Protein AF-A0A133PWM9-F1 (afdb_monomer_lite)

Radius of gyration: 32.01 Å; chains: 1; bounding box: 85×49×74 Å

Foldseek 3Di:
DDDDPPDPDDDDPDPPDDPDDDDDDDDDPDVVVVVVLVVVVVQQPDPDSVRVVVCVVVVPDGDRPPDDPVVVVVVVVVVVVVVVVVVVVVVVVVVVVVVVVVVVVD

Sequence (106 aa):
MASDKSRKRVAKKYGDMPDKWDDWHVRLPDPKDQIRVIDLYQKSGAMSKSEFVRARLLGEHFKVITVDKSAVEYHRKLSELTAQVHKIGVNYNQVVRLMRLYTAEK

pLDDT: mean 81.6, std 14.55, range [40.25, 98.0]

Organism: NCBI:txid28128

InterPro domains:
  IPR045788 MobC-like protein [PF19514] (13-105)

Structure (mmCIF, N/CA/C/O backbone):
data_AF-A0A133PWM9-F1
#
_entry.id   AF-A0A133PWM9-F1
#
loop_
_atom_site.group_PDB
_atom_site.id
_atom_site.type_symbol
_atom_site.label_atom_id
_atom_site.label_alt_id
_atom_site.label_comp_id
_atom_site.label_asym_id
_atom_site.label_entity_id
_atom_site.label_seq_id
_atom_site.pdbx_PDB_ins_code
_atom_site.Cartn_x
_atom_site.Cartn_y
_atom_site.Cartn_z
_atom_site.occupancy
_atom_site.B_iso_or_equiv
_atom_site.auth_seq_id
_atom_site.auth_comp_id
_atom_site.auth_asym_id
_atom_site.auth_atom_id
_atom_site.pdbx_PDB_model_num
ATOM 1 N N . MET A 1 1 ? 52.990 -39.680 -4.757 1.00 40.25 1 MET A N 1
ATOM 2 C CA . MET A 1 1 ? 51.561 -40.007 -4.957 1.00 40.25 1 MET A CA 1
ATOM 3 C C . MET A 1 1 ? 50.737 -38.857 -4.393 1.00 40.25 1 MET A C 1
ATOM 5 O O . MET A 1 1 ? 50.644 -38.736 -3.180 1.00 40.25 1 MET A O 1
ATOM 9 N N . ALA A 1 2 ? 50.246 -37.947 -5.238 1.00 44.19 2 ALA A N 1
ATOM 10 C CA . ALA A 1 2 ? 49.408 -36.833 -4.794 1.00 44.19 2 ALA A CA 1
ATOM 11 C C . ALA A 1 2 ? 47.939 -37.283 -4.814 1.00 44.19 2 ALA A C 1
ATOM 13 O O . ALA A 1 2 ? 47.426 -37.689 -5.851 1.00 44.19 2 ALA A O 1
ATOM 14 N N . SER A 1 3 ? 47.309 -37.284 -3.640 1.00 49.81 3 SER A N 1
ATOM 15 C CA . SER A 1 3 ? 45.915 -37.674 -3.421 1.00 49.81 3 SER A CA 1
ATOM 16 C C . SER A 1 3 ? 44.973 -36.657 -4.077 1.00 49.81 3 SER A C 1
ATOM 18 O O . SER A 1 3 ? 44.893 -35.508 -3.639 1.00 49.81 3 SER A O 1
ATOM 20 N N . ASP A 1 4 ? 44.280 -37.085 -5.133 1.00 52.81 4 ASP A N 1
ATOM 21 C CA . ASP A 1 4 ? 43.212 -36.336 -5.795 1.00 52.81 4 ASP A CA 1
ATOM 22 C C . ASP A 1 4 ? 41.976 -36.296 -4.884 1.00 52.81 4 ASP A C 1
ATOM 24 O O . ASP A 1 4 ? 41.239 -37.274 -4.724 1.00 52.81 4 ASP A O 1
ATOM 28 N N . LYS A 1 5 ? 41.770 -35.162 -4.208 1.00 56.31 5 LYS A N 1
ATOM 29 C CA . LYS A 1 5 ? 40.568 -34.924 -3.405 1.00 56.31 5 LYS A CA 1
ATOM 30 C C . LYS A 1 5 ? 39.420 -34.558 -4.344 1.00 56.31 5 LYS A C 1
ATOM 32 O O . LYS A 1 5 ? 39.142 -33.381 -4.564 1.00 56.31 5 LYS A O 1
ATOM 37 N N . SER A 1 6 ? 38.724 -35.579 -4.840 1.00 56.16 6 SER A N 1
ATOM 38 C CA . SER A 1 6 ? 37.439 -35.460 -5.539 1.00 56.16 6 SER A CA 1
ATOM 39 C C . SER A 1 6 ? 36.480 -34.549 -4.751 1.00 56.16 6 SER A C 1
ATOM 41 O O . SER A 1 6 ? 35.910 -34.948 -3.728 1.00 56.16 6 SER A O 1
ATOM 43 N N . ARG A 1 7 ? 36.278 -33.314 -5.227 1.00 61.56 7 ARG A N 1
ATOM 44 C CA . ARG A 1 7 ? 35.233 -32.411 -4.725 1.00 61.56 7 ARG A CA 1
ATOM 45 C C . ARG A 1 7 ? 33.874 -33.060 -4.989 1.00 61.56 7 ARG A C 1
ATOM 47 O O . ARG A 1 7 ? 33.479 -33.224 -6.141 1.00 61.56 7 ARG A O 1
ATOM 54 N N . LYS A 1 8 ? 33.152 -33.428 -3.926 1.00 56.34 8 LYS A N 1
ATOM 55 C CA . LYS A 1 8 ? 31.768 -33.911 -4.034 1.00 56.34 8 LYS A CA 1
ATOM 56 C C . LYS A 1 8 ? 30.920 -32.822 -4.701 1.00 56.34 8 LYS A C 1
ATOM 58 O O . LYS A 1 8 ? 30.765 -31.738 -4.143 1.00 56.34 8 LYS A O 1
ATOM 63 N N . ARG A 1 9 ? 30.405 -33.100 -5.902 1.00 61.81 9 ARG A N 1
ATOM 64 C CA . ARG A 1 9 ? 29.490 -32.204 -6.620 1.00 61.81 9 ARG A CA 1
ATOM 65 C C . ARG A 1 9 ? 28.158 -32.170 -5.872 1.00 61.81 9 ARG A C 1
ATOM 67 O O . ARG A 1 9 ? 27.513 -33.202 -5.713 1.00 61.81 9 ARG A O 1
ATOM 74 N N . VAL A 1 10 ? 27.779 -30.994 -5.378 1.00 64.06 10 VAL A N 1
ATOM 75 C CA . VAL A 1 10 ? 26.455 -30.752 -4.792 1.00 64.06 10 VAL A CA 1
ATOM 76 C C . VAL A 1 10 ? 25.422 -30.859 -5.916 1.00 64.06 10 VAL A C 1
ATOM 78 O O . VAL A 1 10 ? 25.630 -30.302 -6.993 1.00 64.06 10 VAL A O 1
ATOM 81 N N . ALA A 1 11 ? 24.334 -31.597 -5.690 1.00 61.25 11 ALA A N 1
ATOM 82 C CA . ALA A 1 11 ? 23.273 -31.759 -6.679 1.00 61.25 11 ALA A CA 1
ATOM 83 C C . ALA A 1 11 ? 22.647 -30.397 -7.029 1.00 61.25 11 ALA A C 1
ATOM 85 O O . ALA A 1 11 ? 22.255 -29.638 -6.138 1.00 61.25 11 ALA A O 1
ATOM 86 N N . LYS A 1 12 ? 22.550 -30.082 -8.326 1.00 60.09 12 LYS A N 1
ATOM 87 C CA . LYS A 1 12 ? 21.884 -28.864 -8.802 1.00 60.09 12 LYS A CA 1
ATOM 88 C C . LYS A 1 12 ? 20.396 -28.919 -8.475 1.00 60.09 12 LYS A C 1
ATOM 90 O O . LYS A 1 12 ? 19.701 -29.851 -8.862 1.00 60.09 12 LYS A O 1
ATOM 95 N N . LYS A 1 13 ? 19.899 -27.869 -7.814 1.00 62.03 13 LYS A N 1
ATOM 96 C CA . LYS A 1 13 ? 18.477 -27.697 -7.468 1.00 62.03 13 LYS A CA 1
ATOM 97 C C . LYS A 1 13 ? 17.570 -27.548 -8.705 1.00 62.03 13 LYS A C 1
ATOM 99 O O . LYS A 1 13 ? 16.374 -27.786 -8.607 1.00 62.03 13 LYS A O 1
ATOM 104 N N . TYR A 1 14 ? 18.143 -27.183 -9.854 1.00 59.78 14 TYR A N 1
ATOM 105 C CA . TYR A 1 14 ? 17.446 -26.958 -11.121 1.00 59.78 14 TYR A CA 1
ATOM 106 C C . TYR A 1 14 ? 18.152 -27.699 -12.275 1.00 59.78 14 TYR A C 1
ATOM 108 O O . TYR A 1 14 ? 18.709 -27.059 -13.153 1.00 59.78 14 TYR A O 1
ATOM 116 N N . GLY A 1 15 ? 18.189 -29.037 -12.259 1.00 69.31 15 GLY A N 1
ATOM 117 C CA . GLY A 1 15 ? 18.602 -29.871 -13.410 1.00 69.31 15 GLY A CA 1
ATOM 118 C C . GLY A 1 15 ? 19.868 -29.423 -14.172 1.00 69.31 15 GLY A C 1
ATOM 119 O O . GLY A 1 15 ? 20.851 -29.005 -13.561 1.00 69.31 15 GLY A O 1
ATOM 120 N N . ASP A 1 16 ? 19.814 -29.496 -15.510 1.00 69.94 16 ASP A N 1
ATOM 121 C CA . ASP A 1 16 ? 20.869 -29.090 -16.467 1.00 69.94 16 ASP A CA 1
ATOM 122 C C . ASP A 1 16 ? 21.013 -27.566 -16.643 1.00 69.94 16 ASP A C 1
ATOM 124 O O . ASP A 1 16 ? 21.585 -27.078 -17.618 1.00 69.94 16 ASP A O 1
ATOM 128 N N . MET A 1 17 ? 20.503 -26.769 -15.704 1.00 66.94 17 MET A N 1
ATOM 129 C CA . MET A 1 17 ? 20.634 -25.319 -15.787 1.00 66.94 17 MET A CA 1
ATOM 130 C C . MET A 1 17 ? 22.118 -24.924 -15.643 1.00 66.94 17 MET A C 1
ATOM 132 O O . MET A 1 17 ? 22.829 -25.499 -14.804 1.00 66.94 17 MET A O 1
ATOM 136 N N . PRO A 1 18 ? 22.630 -23.988 -16.463 1.00 74.31 18 PRO A N 1
ATOM 137 C CA . PRO A 1 18 ? 24.027 -23.570 -16.399 1.00 74.31 18 PRO A CA 1
ATOM 138 C C . PRO A 1 18 ? 24.399 -23.079 -14.992 1.00 74.31 18 PRO A C 1
ATOM 140 O O . PRO A 1 18 ? 23.562 -22.559 -14.256 1.00 74.31 18 PRO A O 1
ATOM 143 N N . ASP A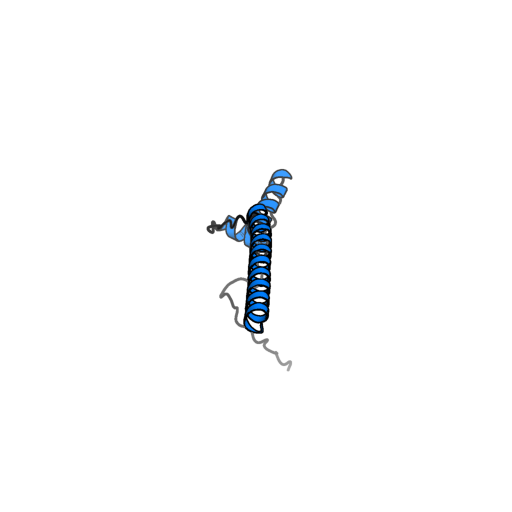 1 19 ? 25.666 -23.266 -14.596 1.00 72.94 19 ASP A N 1
ATOM 144 C CA . ASP A 1 19 ? 26.169 -22.837 -13.273 1.00 72.94 19 ASP A CA 1
ATOM 145 C C . ASP A 1 19 ? 26.036 -21.320 -13.052 1.00 72.94 19 ASP A C 1
ATOM 147 O O . ASP A 1 19 ? 26.043 -20.848 -11.914 1.00 72.94 19 ASP A O 1
ATOM 151 N N . LYS A 1 20 ? 25.904 -20.558 -14.142 1.00 78.50 20 LYS A N 1
ATOM 152 C CA . LYS A 1 20 ? 25.756 -19.109 -14.160 1.00 78.50 20 LYS A CA 1
ATOM 153 C C . LYS A 1 20 ? 24.581 -18.721 -15.059 1.00 78.50 20 LYS A C 1
ATOM 155 O O . LYS A 1 20 ? 24.377 -19.327 -16.106 1.00 78.50 20 LYS A O 1
ATOM 160 N N . TRP A 1 21 ? 23.827 -17.714 -14.631 1.00 79.31 21 TRP A N 1
ATOM 161 C CA . TRP A 1 21 ? 22.743 -17.120 -15.410 1.00 79.31 21 TRP A CA 1
ATOM 162 C C . TRP A 1 21 ? 23.312 -16.115 -16.417 1.00 79.31 21 TRP A C 1
ATOM 164 O O . TRP A 1 21 ? 24.299 -15.439 -16.119 1.00 79.31 21 TRP A O 1
ATOM 174 N N . ASP A 1 22 ? 22.685 -16.009 -17.588 1.00 82.06 22 ASP A N 1
ATOM 175 C CA . ASP A 1 22 ? 23.004 -14.957 -18.553 1.00 82.06 22 ASP A CA 1
ATOM 176 C C . ASP A 1 22 ? 22.350 -13.642 -18.113 1.00 82.06 22 ASP A C 1
ATOM 178 O O . ASP A 1 22 ? 21.125 -13.503 -18.120 1.00 82.06 22 ASP A O 1
ATOM 182 N N . ASP A 1 23 ? 23.174 -12.669 -17.723 1.00 81.69 23 ASP A N 1
ATOM 183 C CA . ASP A 1 23 ? 22.709 -11.359 -17.270 1.00 81.69 23 ASP A CA 1
ATOM 184 C C . ASP A 1 23 ? 22.376 -10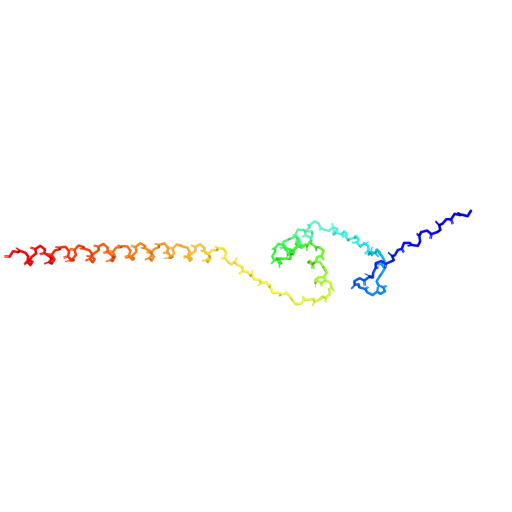.459 -18.468 1.00 81.69 23 ASP A C 1
ATOM 186 O O . ASP A 1 23 ? 23.229 -10.160 -19.307 1.00 81.69 23 ASP A O 1
ATOM 190 N N . TRP A 1 24 ? 21.123 -10.003 -18.555 1.00 82.50 24 TRP A N 1
ATOM 191 C CA . TRP A 1 24 ? 20.662 -9.110 -19.622 1.00 82.50 24 TRP A CA 1
ATOM 192 C C . TRP A 1 24 ? 20.566 -7.670 -19.114 1.00 82.50 24 TRP A C 1
ATOM 194 O O . TRP A 1 24 ? 19.799 -7.363 -18.199 1.00 82.50 24 TRP A O 1
ATOM 204 N N . HIS A 1 25 ? 21.311 -6.759 -19.742 1.00 83.12 25 HIS A N 1
ATOM 205 C CA . HIS A 1 25 ? 21.243 -5.329 -19.445 1.00 83.12 25 HIS A CA 1
ATOM 206 C C . HIS A 1 25 ? 20.349 -4.606 -20.453 1.00 83.12 25 HIS A C 1
ATOM 208 O O . HIS A 1 25 ? 20.693 -4.485 -21.626 1.00 83.12 25 HIS A O 1
ATOM 214 N N . VAL A 1 26 ? 19.223 -4.069 -19.983 1.00 84.12 26 VAL A N 1
ATOM 215 C CA . VAL A 1 26 ? 18.312 -3.254 -20.798 1.00 84.12 26 VAL A CA 1
ATOM 216 C C . VAL A 1 26 ? 18.456 -1.788 -20.404 1.00 84.12 26 VAL A C 1
ATOM 218 O O . VAL A 1 26 ? 18.335 -1.439 -19.229 1.00 84.12 26 VAL A O 1
ATOM 221 N N . ARG A 1 27 ? 18.704 -0.918 -21.389 1.00 84.75 27 ARG A N 1
ATOM 222 C CA . ARG A 1 27 ? 18.655 0.539 -21.214 1.00 84.75 27 ARG A CA 1
ATOM 223 C C . ARG A 1 27 ? 17.317 1.058 -21.725 1.00 84.75 27 ARG A C 1
ATOM 225 O O . ARG A 1 27 ? 16.926 0.737 -22.841 1.00 84.75 27 ARG A O 1
ATOM 232 N N . LEU A 1 28 ? 16.647 1.868 -20.913 1.00 87.44 28 LEU A N 1
ATOM 233 C CA . LEU A 1 28 ? 15.473 2.635 -21.322 1.00 87.44 28 LEU A CA 1
ATOM 234 C C . LEU A 1 28 ? 15.979 3.998 -21.818 1.00 87.44 28 LEU A C 1
ATOM 236 O O . LEU A 1 28 ? 16.508 4.753 -21.002 1.00 87.44 28 LEU A O 1
ATOM 240 N N . PRO A 1 29 ? 15.923 4.287 -23.131 1.00 88.94 29 PRO A N 1
ATOM 241 C CA . PRO A 1 29 ? 16.502 5.510 -23.681 1.00 88.94 29 PRO A CA 1
ATOM 242 C C . PRO A 1 29 ? 15.690 6.762 -23.326 1.00 88.94 29 PRO A C 1
ATOM 244 O O . PRO A 1 29 ? 16.279 7.826 -23.160 1.00 88.94 29 PRO A O 1
ATOM 247 N N . ASP A 1 30 ? 14.366 6.646 -23.183 1.00 94.38 30 ASP A N 1
ATOM 248 C CA . ASP A 1 30 ? 13.506 7.750 -22.752 1.00 94.38 30 ASP A CA 1
ATOM 249 C C . ASP A 1 30 ? 13.398 7.784 -21.211 1.00 94.38 30 ASP A C 1
ATOM 251 O O . ASP A 1 30 ? 12.925 6.815 -20.597 1.00 94.38 30 ASP A O 1
ATOM 255 N N . PRO A 1 31 ? 13.769 8.901 -20.554 1.00 92.44 31 PRO A N 1
ATOM 256 C CA . PRO A 1 31 ? 13.555 9.089 -19.121 1.00 92.44 31 PRO A CA 1
ATOM 257 C C . PRO A 1 31 ? 12.096 8.902 -18.677 1.00 92.44 31 PRO A C 1
ATOM 259 O O . PRO A 1 31 ? 11.846 8.457 -17.554 1.00 92.44 31 PRO A O 1
ATOM 262 N N . LYS A 1 32 ? 11.115 9.211 -19.536 1.00 94.31 32 LYS A N 1
ATOM 263 C CA . LYS A 1 32 ? 9.689 9.028 -19.217 1.00 94.31 32 LYS A CA 1
ATOM 264 C C . LYS A 1 32 ? 9.335 7.556 -19.044 1.00 94.31 32 LYS A C 1
ATOM 266 O O . LYS A 1 32 ? 8.613 7.206 -18.109 1.00 94.31 32 LYS A O 1
ATOM 271 N N . ASP A 1 33 ? 9.887 6.695 -19.891 1.00 91.62 33 ASP A N 1
ATOM 272 C CA . ASP A 1 33 ? 9.688 5.251 -19.793 1.00 91.62 33 ASP A CA 1
ATOM 273 C C . ASP A 1 33 ? 10.367 4.684 -18.549 1.00 91.62 33 ASP A C 1
ATOM 275 O O . ASP A 1 33 ? 9.803 3.822 -17.874 1.00 91.62 33 ASP A O 1
ATOM 279 N N . GLN A 1 34 ? 11.526 5.227 -18.171 1.00 90.06 34 GLN A N 1
ATOM 280 C CA . GLN A 1 34 ? 12.179 4.863 -16.916 1.00 90.06 34 GLN A CA 1
ATOM 281 C C . GLN A 1 34 ? 11.298 5.182 -15.702 1.00 90.06 34 GLN A C 1
ATOM 283 O O . GLN A 1 34 ? 11.109 4.321 -14.838 1.00 90.06 34 GLN A O 1
ATOM 288 N N . ILE A 1 35 ? 10.715 6.382 -15.644 1.00 92.12 35 ILE A N 1
ATOM 289 C CA . ILE A 1 35 ? 9.795 6.768 -14.564 1.00 92.12 35 ILE A CA 1
ATOM 290 C C . ILE A 1 35 ? 8.564 5.855 -14.562 1.00 92.12 35 ILE A C 1
ATOM 292 O O . ILE A 1 35 ? 8.170 5.349 -13.510 1.00 92.12 35 ILE A O 1
ATOM 296 N N . ARG A 1 36 ? 7.989 5.585 -15.738 1.00 90.62 36 ARG A N 1
ATOM 297 C CA . ARG A 1 36 ? 6.811 4.723 -15.885 1.00 90.62 36 ARG A CA 1
ATOM 298 C C . ARG A 1 36 ? 7.066 3.301 -15.387 1.00 90.62 36 ARG A C 1
ATOM 300 O O . ARG A 1 36 ? 6.236 2.750 -14.671 1.00 90.62 36 ARG A O 1
ATOM 307 N N . VAL A 1 37 ? 8.208 2.706 -15.729 1.00 89.62 37 VAL A N 1
ATOM 308 C CA . VAL A 1 37 ? 8.585 1.357 -15.274 1.00 89.62 37 VAL A CA 1
ATOM 309 C C . VAL A 1 37 ? 8.781 1.319 -13.755 1.00 89.62 37 VAL A C 1
ATOM 311 O O . VAL A 1 37 ? 8.374 0.351 -13.113 1.00 89.62 37 VAL A O 1
ATOM 314 N N . ILE A 1 38 ? 9.346 2.376 -13.162 1.00 89.31 38 ILE A N 1
ATOM 315 C CA . ILE A 1 38 ? 9.518 2.481 -11.705 1.00 89.31 38 ILE A CA 1
ATOM 316 C C . ILE A 1 38 ? 8.165 2.587 -10.990 1.00 89.31 38 ILE A C 1
ATOM 318 O O . ILE A 1 38 ? 7.952 1.889 -10.000 1.00 89.31 38 ILE A O 1
ATOM 322 N N . ASP A 1 39 ? 7.242 3.407 -11.494 1.00 90.06 39 ASP A N 1
ATOM 323 C CA . ASP A 1 39 ? 5.891 3.537 -10.931 1.00 90.06 39 ASP A CA 1
ATOM 324 C C . ASP A 1 39 ? 5.110 2.216 -11.030 1.00 90.06 39 ASP A C 1
ATOM 326 O O . ASP A 1 39 ? 4.496 1.763 -10.061 1.00 90.06 39 ASP A O 1
ATOM 330 N N . LEU A 1 40 ? 5.206 1.524 -12.171 1.00 87.75 40 LEU A N 1
ATOM 331 C CA . LEU A 1 40 ? 4.609 0.199 -12.338 1.00 87.75 40 LEU A CA 1
ATOM 332 C C . LEU A 1 40 ? 5.205 -0.831 -11.372 1.00 87.75 40 LEU A C 1
ATOM 334 O O . LEU A 1 40 ? 4.459 -1.643 -10.828 1.00 87.75 40 LEU A O 1
ATOM 338 N N . TYR A 1 41 ? 6.517 -0.790 -11.125 1.00 88.44 41 TYR A N 1
ATOM 339 C CA . TYR A 1 41 ? 7.164 -1.642 -10.128 1.00 88.44 41 TYR A CA 1
ATOM 340 C C . TYR A 1 41 ? 6.637 -1.357 -8.715 1.00 88.44 41 TYR A C 1
ATOM 342 O O . TYR A 1 41 ? 6.254 -2.291 -8.012 1.00 88.44 41 TYR A O 1
ATOM 350 N N . GLN A 1 42 ? 6.532 -0.089 -8.312 1.00 87.50 42 GLN A N 1
ATOM 351 C CA . GLN A 1 42 ? 5.998 0.285 -6.996 1.00 87.50 42 GLN A CA 1
ATOM 352 C C . GLN A 1 42 ? 4.546 -0.165 -6.812 1.00 87.50 42 GLN A C 1
ATOM 354 O O . GLN A 1 42 ? 4.186 -0.692 -5.762 1.00 87.50 42 GLN A O 1
ATOM 359 N N . LYS A 1 43 ? 3.723 -0.024 -7.857 1.00 84.44 43 LYS A N 1
ATOM 360 C CA . LYS A 1 43 ? 2.343 -0.529 -7.881 1.00 84.44 43 LYS A CA 1
ATOM 361 C C . LYS A 1 43 ? 2.267 -2.052 -7.914 1.00 84.44 43 LYS A C 1
ATOM 363 O O . LYS A 1 43 ? 1.224 -2.610 -7.582 1.00 84.44 43 LYS A O 1
ATOM 368 N N . SER A 1 44 ? 3.340 -2.721 -8.341 1.00 82.69 44 SER A N 1
ATOM 369 C CA . SER A 1 44 ? 3.328 -4.167 -8.522 1.00 82.69 44 SER A CA 1
ATOM 370 C C . SER A 1 44 ? 3.384 -4.961 -7.220 1.00 82.69 44 SER A C 1
ATOM 372 O O . SER A 1 44 ? 2.896 -6.085 -7.173 1.00 82.69 44 SER A O 1
ATOM 374 N N . GLY A 1 45 ? 4.002 -4.395 -6.179 1.00 82.94 45 GLY A N 1
ATOM 375 C CA . GLY A 1 45 ? 4.285 -5.117 -4.938 1.00 82.94 45 GLY A CA 1
ATOM 376 C C . GLY A 1 45 ? 5.287 -6.272 -5.085 1.00 82.94 45 GLY A C 1
ATOM 377 O O . GLY A 1 45 ? 5.413 -7.065 -4.158 1.00 82.94 45 GLY A O 1
ATOM 378 N N . ALA A 1 46 ? 5.983 -6.392 -6.224 1.00 87.00 46 ALA A N 1
ATOM 379 C CA . ALA A 1 46 ? 7.003 -7.418 -6.438 1.00 87.00 46 ALA A CA 1
ATOM 380 C C . ALA A 1 46 ? 8.192 -7.241 -5.477 1.00 87.00 46 ALA A C 1
ATOM 382 O O . ALA A 1 46 ? 8.551 -6.114 -5.128 1.00 87.00 46 ALA A O 1
ATOM 383 N N . MET A 1 47 ? 8.849 -8.343 -5.098 1.00 87.00 47 MET A N 1
ATOM 384 C CA . MET A 1 47 ? 9.957 -8.307 -4.135 1.00 87.00 47 MET A CA 1
ATOM 385 C C . MET A 1 47 ? 11.220 -7.685 -4.732 1.00 87.00 47 MET A C 1
ATOM 387 O O . MET A 1 47 ? 12.055 -7.139 -4.011 1.00 87.00 47 MET A O 1
ATOM 391 N N . SER A 1 48 ? 11.384 -7.774 -6.053 1.00 89.44 48 SER A N 1
ATOM 392 C CA . SER A 1 48 ? 12.524 -7.190 -6.756 1.00 89.44 48 SER A CA 1
ATOM 393 C C . SER A 1 48 ? 12.156 -6.664 -8.141 1.00 89.44 48 SER A C 1
ATOM 395 O O . SER A 1 48 ? 11.194 -7.105 -8.773 1.00 89.44 48 SER A O 1
ATOM 397 N N . LYS A 1 49 ? 12.976 -5.742 -8.659 1.00 89.00 49 LYS A N 1
ATOM 398 C CA . LYS A 1 49 ? 12.847 -5.234 -10.035 1.00 89.00 49 LYS A CA 1
ATOM 399 C C . LYS A 1 49 ? 12.965 -6.358 -11.067 1.00 89.00 49 LYS A C 1
ATOM 401 O O . LYS A 1 49 ? 12.229 -6.354 -12.047 1.00 89.00 49 LYS A O 1
ATOM 406 N N . SER A 1 50 ? 13.863 -7.316 -10.841 1.00 87.88 50 SER A N 1
ATOM 407 C CA . SER A 1 50 ? 14.075 -8.449 -11.749 1.00 87.88 50 SER A CA 1
ATOM 408 C C . SER A 1 50 ? 12.858 -9.366 -11.807 1.00 87.88 50 SER A C 1
ATOM 410 O O . SER A 1 50 ? 12.461 -9.780 -12.889 1.00 87.88 50 SER A O 1
ATOM 412 N N . GLU A 1 51 ? 12.230 -9.640 -10.662 1.00 87.75 51 GLU A N 1
ATOM 413 C CA . GLU A 1 51 ? 10.979 -10.402 -10.595 1.00 87.75 51 GLU A CA 1
ATOM 414 C C . GLU A 1 51 ? 9.845 -9.675 -11.321 1.00 87.75 51 GLU A C 1
ATOM 416 O O . GLU A 1 51 ? 9.163 -10.273 -12.149 1.00 87.75 51 GLU A O 1
ATOM 421 N N . PHE A 1 52 ? 9.707 -8.365 -11.096 1.00 88.62 52 PHE A N 1
ATOM 422 C CA . PHE A 1 52 ? 8.734 -7.546 -11.813 1.00 88.62 52 PHE A CA 1
ATOM 423 C C . PHE A 1 52 ? 8.937 -7.601 -13.331 1.00 88.62 52 PHE A C 1
ATOM 425 O O . PHE A 1 52 ? 7.985 -7.842 -14.068 1.00 88.62 52 PHE A O 1
ATOM 432 N N . VAL A 1 53 ? 10.169 -7.411 -13.813 1.00 89.12 53 VAL A N 1
ATOM 433 C CA . VAL A 1 53 ? 10.474 -7.448 -15.251 1.00 89.12 53 VAL A CA 1
ATOM 434 C C . VAL A 1 53 ? 10.247 -8.848 -15.824 1.00 89.12 53 VAL A C 1
ATOM 436 O O . VAL A 1 53 ? 9.635 -8.969 -16.883 1.00 89.12 53 VAL A O 1
ATOM 439 N N . ARG A 1 54 ? 10.664 -9.906 -15.115 1.00 87.88 54 ARG A N 1
ATOM 440 C CA . ARG A 1 54 ? 10.438 -11.300 -15.521 1.00 87.88 54 ARG A CA 1
ATOM 441 C C . ARG A 1 54 ? 8.950 -11.600 -15.691 1.00 87.88 54 ARG A C 1
ATOM 443 O O . ARG A 1 54 ? 8.569 -12.115 -16.736 1.00 87.88 54 ARG A O 1
ATOM 450 N N . ALA A 1 55 ? 8.122 -11.225 -14.718 1.00 87.31 55 ALA A N 1
ATOM 451 C CA . ALA A 1 55 ? 6.677 -11.430 -14.780 1.00 87.31 55 ALA A CA 1
ATOM 452 C C . ALA A 1 55 ? 6.047 -10.720 -15.992 1.00 87.31 55 ALA A C 1
ATOM 454 O O . ALA A 1 55 ? 5.176 -11.273 -16.661 1.00 87.31 55 ALA A O 1
ATOM 455 N N . ARG A 1 56 ? 6.524 -9.511 -16.335 1.00 85.56 56 ARG A N 1
ATOM 456 C CA . ARG A 1 56 ? 6.050 -8.776 -17.523 1.00 85.56 56 ARG A CA 1
ATOM 457 C C . ARG A 1 56 ? 6.495 -9.408 -18.835 1.00 85.56 56 ARG A C 1
ATOM 459 O O . ARG A 1 56 ? 5.685 -9.488 -19.751 1.00 85.56 56 ARG A O 1
ATOM 466 N N . LEU A 1 57 ? 7.747 -9.854 -18.924 1.00 87.75 57 LEU A N 1
ATOM 467 C CA . LEU A 1 57 ? 8.282 -10.495 -20.129 1.00 87.75 57 LEU A CA 1
ATOM 468 C C . LEU A 1 57 ? 7.650 -11.867 -20.388 1.00 87.75 57 LEU A C 1
ATOM 470 O O . LEU A 1 57 ? 7.430 -12.223 -21.540 1.00 87.75 57 LEU A O 1
ATOM 474 N N . LEU A 1 58 ? 7.333 -12.618 -19.330 1.00 88.12 58 LEU A N 1
ATOM 475 C CA . LEU A 1 58 ? 6.698 -13.936 -19.418 1.00 88.12 58 LEU A CA 1
ATOM 476 C C . LEU A 1 58 ? 5.164 -13.873 -19.511 1.00 88.12 58 LEU A C 1
ATOM 478 O O . LEU A 1 58 ? 4.517 -14.915 -19.562 1.00 88.12 58 LEU A O 1
ATOM 482 N N . GLY A 1 59 ? 4.580 -12.670 -19.547 1.00 80.69 59 GLY A N 1
ATOM 483 C CA . GLY A 1 59 ? 3.136 -12.485 -19.696 1.00 80.69 59 GLY A CA 1
ATOM 484 C C . GLY A 1 59 ? 2.314 -12.965 -18.496 1.00 80.69 59 GLY A C 1
ATOM 485 O O . GLY A 1 59 ? 1.143 -13.299 -18.658 1.00 80.69 59 GLY A O 1
ATOM 486 N N . GLU A 1 60 ? 2.901 -13.012 -17.298 1.00 82.88 60 GLU A N 1
ATOM 487 C CA . GLU A 1 60 ? 2.197 -13.441 -16.091 1.00 82.88 60 GLU A CA 1
ATOM 488 C C . GLU A 1 60 ? 1.042 -12.479 -15.751 1.00 82.88 60 GLU A C 1
ATOM 490 O O . GLU A 1 60 ? 1.159 -11.250 -15.843 1.00 82.88 60 GLU A O 1
ATOM 495 N N . HIS A 1 61 ? -0.100 -13.039 -15.341 1.00 66.50 61 HIS A N 1
ATOM 496 C CA . HIS A 1 61 ? -1.281 -12.255 -14.988 1.00 66.50 61 HIS A CA 1
ATOM 497 C C . HIS A 1 61 ? -1.037 -11.440 -13.714 1.00 66.50 61 HIS A C 1
ATOM 499 O O . HIS A 1 61 ? -0.753 -11.981 -12.647 1.00 66.50 61 HIS A O 1
ATOM 505 N N . PHE A 1 62 ? -1.194 -10.119 -13.813 1.00 64.38 62 PHE A N 1
AT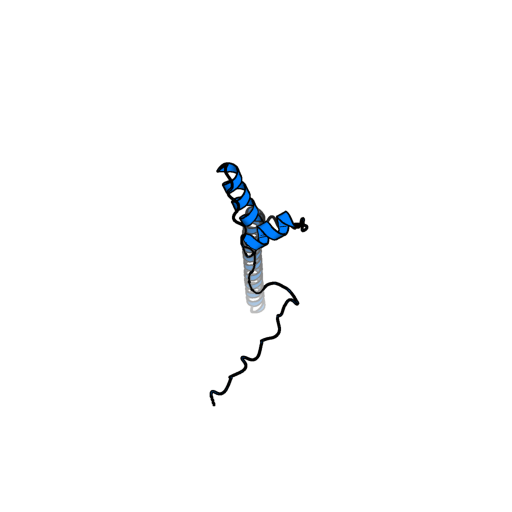OM 506 C CA . PHE A 1 62 ? -0.960 -9.214 -12.695 1.00 64.38 62 PHE A CA 1
ATOM 507 C C . PHE A 1 62 ? -2.253 -8.874 -11.942 1.00 64.38 62 PHE A C 1
ATOM 509 O O . PHE A 1 62 ? -3.205 -8.370 -12.539 1.00 64.38 62 PHE A O 1
ATOM 516 N N . LYS A 1 63 ? -2.265 -9.057 -10.615 1.00 62.06 63 LYS A N 1
ATOM 517 C CA . LYS A 1 63 ? -3.322 -8.544 -9.731 1.00 62.06 63 LYS A CA 1
ATOM 518 C C . LYS A 1 63 ? -2.863 -7.222 -9.111 1.00 62.06 6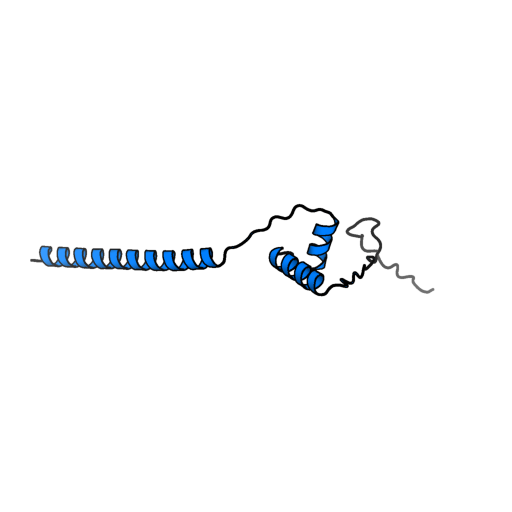3 LYS A C 1
ATOM 520 O O . LYS A 1 63 ? -2.138 -7.221 -8.122 1.00 62.06 63 LYS A O 1
ATOM 525 N N . VAL A 1 64 ? -3.292 -6.091 -9.679 1.00 60.28 64 VAL A N 1
ATOM 526 C CA . VAL A 1 64 ? -3.108 -4.777 -9.037 1.00 60.28 64 VAL A CA 1
ATOM 527 C C . VAL A 1 64 ? -4.031 -4.730 -7.820 1.00 60.28 64 VAL A C 1
ATOM 529 O O . VAL A 1 64 ? -5.246 -4.647 -7.977 1.00 60.28 64 VAL A O 1
ATOM 532 N N . ILE A 1 65 ? -3.488 -4.789 -6.606 1.00 60.69 65 ILE A N 1
ATOM 533 C CA . ILE A 1 65 ? -4.259 -4.461 -5.402 1.00 60.69 65 ILE A CA 1
ATOM 534 C C . ILE A 1 65 ? -4.052 -2.968 -5.160 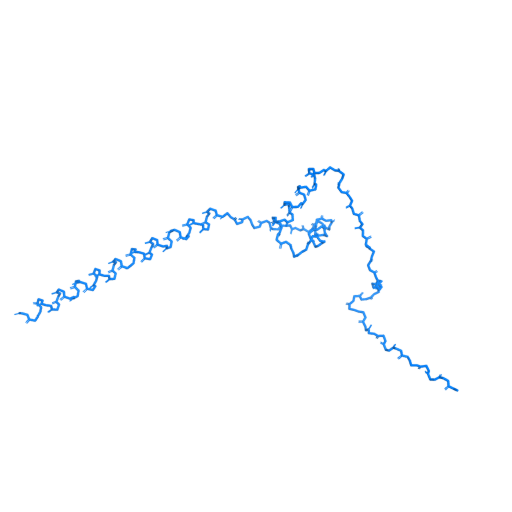1.00 60.69 65 ILE A C 1
ATOM 536 O O . ILE A 1 65 ? -3.118 -2.551 -4.479 1.00 60.69 65 ILE A O 1
ATOM 540 N N . THR A 1 66 ? -4.887 -2.139 -5.784 1.00 58.66 66 THR A N 1
ATOM 541 C CA . THR A 1 66 ? -4.922 -0.705 -5.488 1.00 58.66 66 THR A CA 1
ATOM 542 C C . THR A 1 66 ? -5.471 -0.519 -4.078 1.00 58.66 66 THR A C 1
ATOM 544 O O . THR A 1 66 ? -6.678 -0.606 -3.863 1.00 58.66 66 THR A O 1
ATOM 547 N N . VAL A 1 67 ? -4.592 -0.292 -3.104 1.00 59.25 67 VAL A N 1
ATOM 548 C CA . VAL A 1 67 ? -5.014 0.127 -1.766 1.00 59.25 67 VAL A CA 1
ATOM 549 C C . VAL A 1 67 ? -5.267 1.627 -1.820 1.00 59.25 67 VAL A C 1
ATOM 551 O O . VAL A 1 67 ? -4.330 2.424 -1.901 1.00 59.25 67 VAL A O 1
ATOM 554 N N . ASP A 1 68 ? -6.540 2.012 -1.813 1.00 69.88 68 ASP A N 1
ATOM 555 C CA . ASP A 1 68 ? -6.927 3.409 -1.680 1.00 69.88 68 ASP A CA 1
ATOM 556 C C . ASP A 1 68 ? -6.560 3.901 -0.273 1.00 69.88 68 ASP A C 1
ATOM 558 O O . ASP A 1 68 ? -7.162 3.521 0.734 1.00 69.88 68 ASP A O 1
ATOM 562 N N . LYS A 1 69 ? -5.529 4.747 -0.201 1.00 70.00 69 LYS A N 1
ATOM 563 C CA . LYS A 1 69 ? -5.038 5.322 1.057 1.00 70.00 69 LYS A CA 1
ATOM 564 C C . LYS A 1 69 ? -6.114 6.156 1.761 1.00 70.00 69 LYS A C 1
ATOM 566 O O . LYS A 1 69 ? -6.121 6.202 2.989 1.00 70.00 69 LYS A O 1
ATOM 571 N N . SER A 1 70 ? -7.030 6.772 1.008 1.00 74.25 70 SER A N 1
ATOM 572 C CA . SER A 1 70 ? -8.121 7.570 1.572 1.00 74.25 70 SER A CA 1
ATOM 573 C C . SER A 1 70 ? -9.166 6.694 2.269 1.00 74.25 70 SER A C 1
ATOM 575 O O . SER A 1 70 ? -9.627 7.034 3.359 1.00 74.25 70 SER A O 1
ATOM 577 N N . ALA A 1 71 ? -9.452 5.510 1.717 1.00 74.75 71 ALA A N 1
ATOM 578 C CA . ALA A 1 71 ? -10.343 4.531 2.330 1.00 74.75 71 ALA A CA 1
ATOM 579 C C . ALA A 1 71 ? -9.793 4.023 3.674 1.00 74.75 71 ALA A C 1
ATOM 581 O O . ALA A 1 71 ? -10.536 3.923 4.650 1.00 74.75 71 ALA A O 1
ATOM 582 N N . VAL A 1 72 ? -8.481 3.775 3.770 1.00 82.62 72 VAL A N 1
ATOM 583 C CA . VAL A 1 72 ? -7.832 3.372 5.034 1.00 82.62 72 VAL A CA 1
ATOM 584 C C . VAL A 1 72 ? -7.983 4.457 6.104 1.00 82.62 72 VAL A C 1
ATOM 586 O O . VAL A 1 72 ? -8.334 4.163 7.249 1.00 82.62 72 VAL A O 1
ATOM 589 N N . GLU A 1 73 ? -7.762 5.721 5.742 1.00 85.88 73 GLU A N 1
ATOM 590 C CA . GLU A 1 73 ? -7.924 6.839 6.673 1.00 85.88 73 GLU A CA 1
ATOM 591 C C . GLU A 1 73 ? -9.386 7.027 7.104 1.00 85.88 73 GLU A C 1
ATOM 593 O O . GLU A 1 73 ? -9.660 7.285 8.279 1.00 85.88 73 GLU A O 1
ATOM 598 N N . TYR A 1 74 ? -10.329 6.849 6.179 1.00 87.88 74 TYR A N 1
ATOM 599 C CA . TYR A 1 74 ? -11.759 6.898 6.466 1.00 87.88 74 TYR A CA 1
ATOM 600 C C . TYR A 1 74 ? -12.178 5.806 7.461 1.00 87.88 74 TYR A C 1
ATOM 602 O O . TYR A 1 74 ? -12.819 6.104 8.471 1.00 87.88 74 TYR A O 1
ATOM 610 N N . HIS A 1 75 ? -11.739 4.561 7.246 1.00 88.69 75 HIS A N 1
ATOM 611 C CA . HIS A 1 75 ? -11.995 3.454 8.170 1.00 88.69 75 HIS A CA 1
ATOM 612 C C . HIS A 1 75 ? -11.410 3.701 9.564 1.00 88.69 75 HIS A C 1
ATOM 614 O O . HIS A 1 75 ? -12.065 3.390 10.562 1.00 88.69 75 HIS A O 1
ATOM 620 N N . ARG A 1 76 ? -10.219 4.310 9.655 1.00 92.81 76 ARG A N 1
ATOM 621 C CA . ARG A 1 76 ? -9.631 4.710 10.941 1.00 92.81 76 ARG A CA 1
ATOM 622 C C . ARG A 1 76 ? -10.520 5.721 11.667 1.00 92.81 76 ARG A C 1
ATOM 624 O O . ARG A 1 76 ? -10.875 5.492 12.820 1.00 92.81 76 ARG A O 1
ATOM 631 N N . LYS A 1 77 ? -10.921 6.802 10.986 1.00 95.12 77 LYS A N 1
ATOM 632 C CA . LYS A 1 77 ? -11.763 7.864 11.573 1.00 95.12 77 LYS A CA 1
ATOM 633 C C . LYS A 1 77 ? -13.122 7.333 12.034 1.00 95.12 77 LYS A C 1
ATOM 635 O O . LYS A 1 77 ? -13.571 7.670 13.125 1.00 95.12 77 LYS A O 1
ATOM 640 N N . LEU A 1 78 ? -13.757 6.473 11.237 1.00 96.31 78 LEU A N 1
ATOM 641 C CA . LEU A 1 78 ? -15.003 5.806 11.625 1.00 96.31 78 LEU A CA 1
ATOM 642 C C . LEU A 1 78 ? -14.822 4.921 12.858 1.00 96.31 78 LEU A C 1
ATOM 644 O O . LEU A 1 78 ? -15.629 4.995 13.778 1.00 96.31 78 LEU A O 1
ATOM 648 N N . SER A 1 79 ? -13.755 4.120 12.900 1.00 96.75 79 SER A N 1
ATOM 649 C CA . SER A 1 79 ? -13.482 3.237 14.041 1.00 96.75 79 SER A CA 1
ATOM 650 C C . SER A 1 79 ? -13.276 4.034 15.333 1.00 96.75 79 SER A C 1
ATOM 652 O O . SER A 1 79 ? -13.802 3.664 16.382 1.00 96.75 79 SER A O 1
ATOM 654 N N . GLU A 1 80 ? -12.568 5.165 15.253 1.00 97.00 80 GLU A N 1
ATOM 655 C CA . GLU A 1 80 ? -12.389 6.093 16.376 1.00 97.00 80 GLU A CA 1
ATOM 656 C C . GLU A 1 80 ? -13.722 6.680 16.852 1.00 97.00 80 GLU A C 1
ATOM 658 O O . GLU A 1 80 ? -14.001 6.677 18.053 1.00 97.00 80 GLU A O 1
ATOM 663 N N . LEU A 1 81 ? -14.576 7.124 15.925 1.00 97.69 81 LEU A N 1
ATOM 664 C CA . LEU A 1 81 ? -15.909 7.632 16.249 1.00 97.69 81 LEU A CA 1
ATOM 665 C C . LEU A 1 81 ? -16.769 6.560 16.935 1.00 97.69 81 LEU A C 1
ATOM 667 O O . LEU A 1 81 ? -17.382 6.825 17.969 1.00 97.69 81 LEU A O 1
ATOM 671 N N . THR A 1 82 ? -16.791 5.335 16.406 1.00 97.25 82 THR A N 1
ATOM 672 C CA . THR A 1 82 ? -17.545 4.224 17.000 1.00 97.25 82 THR A CA 1
ATOM 673 C C . THR A 1 82 ? -17.057 3.904 18.414 1.00 97.25 82 THR A C 1
ATOM 675 O O . THR A 1 82 ? -17.876 3.692 19.309 1.00 97.25 82 THR A O 1
ATOM 678 N N . ALA A 1 83 ? -15.742 3.934 18.655 1.00 97.81 83 ALA A N 1
ATOM 679 C CA . ALA A 1 83 ? -15.180 3.741 19.990 1.00 97.81 83 ALA A CA 1
ATOM 680 C C . ALA A 1 83 ? -15.617 4.845 20.972 1.00 97.81 83 ALA A C 1
ATOM 682 O O . ALA A 1 83 ? -15.957 4.554 22.123 1.00 97.81 83 ALA A O 1
ATOM 683 N N . GLN A 1 84 ? -15.664 6.104 20.523 1.00 97.75 84 GLN A N 1
ATOM 684 C CA . GLN A 1 84 ? -16.156 7.218 21.339 1.00 97.75 84 GLN A CA 1
ATOM 685 C C . GLN A 1 84 ? -17.642 7.064 21.685 1.00 97.75 84 GLN A C 1
ATOM 687 O O . GLN A 1 84 ? -18.011 7.197 22.852 1.00 97.75 84 GLN A O 1
ATOM 692 N N . VAL A 1 85 ? -18.485 6.718 20.706 1.00 97.62 85 VAL A N 1
ATOM 693 C CA . VAL A 1 85 ? -19.921 6.472 20.926 1.00 97.62 85 VAL A CA 1
ATOM 694 C C . VAL A 1 85 ? -20.132 5.327 21.919 1.00 97.62 85 VAL A C 1
ATOM 696 O O . VAL A 1 85 ? -20.940 5.446 22.842 1.00 97.62 85 VAL A O 1
ATOM 699 N N . HIS A 1 86 ? -19.361 4.245 21.795 1.00 97.69 86 HIS A N 1
ATOM 700 C CA . HIS A 1 86 ? -19.422 3.132 22.739 1.00 97.69 86 HIS A CA 1
ATOM 701 C C . HIS A 1 86 ? -19.064 3.569 24.168 1.00 97.69 86 HIS A C 1
ATOM 703 O O . HIS A 1 86 ? -19.782 3.241 25.113 1.00 97.69 86 HIS A O 1
ATOM 709 N N . LYS A 1 87 ? -18.005 4.373 24.332 1.00 98.00 87 LYS A N 1
ATOM 710 C CA . LYS A 1 87 ? -17.590 4.910 25.638 1.00 98.00 87 LYS A CA 1
ATOM 711 C C . LYS A 1 87 ? -18.683 5.766 26.285 1.00 98.00 87 LYS A C 1
ATOM 713 O O . LYS A 1 87 ? -18.922 5.642 27.484 1.00 98.00 87 LYS A O 1
ATOM 718 N N . ILE A 1 88 ? -19.375 6.592 25.498 1.00 97.56 88 ILE A N 1
ATOM 719 C CA . ILE A 1 88 ? -20.524 7.378 25.976 1.00 97.56 88 ILE A CA 1
ATOM 720 C C . ILE A 1 88 ? -21.629 6.446 26.488 1.00 97.56 88 ILE A C 1
ATOM 722 O O . ILE A 1 88 ? -22.141 6.657 27.586 1.00 97.56 88 ILE A O 1
ATOM 726 N N . GLY A 1 89 ? -21.954 5.388 25.740 1.00 97.81 89 GLY A N 1
ATOM 727 C CA . GLY A 1 89 ? -22.955 4.400 26.149 1.00 97.81 89 GLY A CA 1
ATOM 728 C C . GLY A 1 89 ? -22.604 3.685 27.459 1.00 97.81 89 GLY A C 1
ATOM 729 O O . GLY A 1 89 ? -23.462 3.525 28.329 1.00 97.81 89 GLY A O 1
ATOM 730 N N . VAL A 1 90 ? -21.334 3.3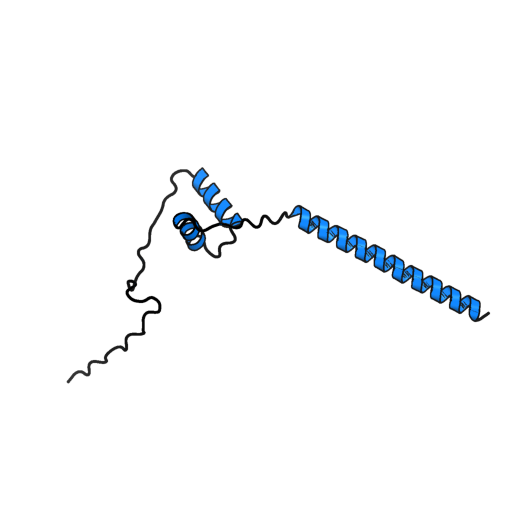09 27.641 1.00 98.00 90 VAL A N 1
ATOM 731 C CA . VAL A 1 90 ? -20.845 2.699 28.890 1.00 98.00 90 VAL A CA 1
ATOM 732 C C . VAL A 1 90 ? -20.989 3.667 30.064 1.00 98.00 90 VAL A C 1
ATOM 734 O O . VAL A 1 90 ? -21.561 3.291 31.088 1.00 98.00 90 VAL A O 1
ATOM 737 N N . ASN A 1 91 ? -20.543 4.916 29.904 1.00 97.62 91 ASN A N 1
ATOM 738 C CA . ASN A 1 91 ? -20.640 5.935 30.951 1.00 97.62 91 ASN A CA 1
ATOM 739 C C . ASN A 1 91 ? -22.100 6.230 31.325 1.00 97.62 91 ASN A C 1
ATOM 741 O O . ASN A 1 91 ? -22.437 6.310 32.505 1.00 97.62 91 ASN A O 1
ATOM 745 N N . TYR A 1 92 ? -22.987 6.340 30.333 1.00 97.75 92 TYR A N 1
ATOM 746 C CA . TYR A 1 92 ? -24.419 6.518 30.567 1.00 97.75 92 TYR A CA 1
ATOM 747 C C . TYR A 1 92 ? -24.997 5.373 31.410 1.00 97.75 92 TYR A C 1
ATOM 749 O O . TYR A 1 92 ? -25.654 5.607 32.425 1.00 97.75 92 TYR A O 1
ATOM 757 N N . ASN A 1 93 ? -24.703 4.125 31.035 1.00 96.88 93 ASN A N 1
ATOM 758 C CA . ASN A 1 93 ? -25.183 2.951 31.759 1.00 96.88 93 ASN A CA 1
ATOM 759 C C . ASN A 1 93 ? -24.651 2.906 33.204 1.00 96.88 93 ASN A C 1
ATOM 761 O O . ASN A 1 93 ? -25.389 2.550 34.122 1.00 96.88 93 ASN A O 1
ATOM 765 N N . GLN A 1 94 ? -23.395 3.306 33.427 1.00 96.38 94 GLN A N 1
ATOM 766 C CA . GLN A 1 94 ? -22.825 3.428 34.772 1.00 96.38 94 GLN A CA 1
ATOM 767 C C . GLN A 1 94 ? -23.603 4.435 35.627 1.00 96.38 94 GLN A C 1
ATOM 769 O O . GLN A 1 94 ? -24.008 4.101 36.739 1.00 96.38 94 GLN A O 1
ATOM 774 N N . VAL A 1 95 ? -23.875 5.632 35.098 1.00 97.06 95 VAL A N 1
ATOM 775 C CA . VAL A 1 95 ? -24.613 6.683 35.818 1.00 97.06 95 VAL A CA 1
ATOM 776 C C . VAL A 1 95 ? -26.043 6.244 36.142 1.00 97.06 95 VAL A C 1
ATOM 778 O O . VAL A 1 95 ? -26.495 6.418 37.271 1.00 97.06 95 VAL A O 1
ATOM 781 N N . VAL A 1 96 ? -26.747 5.608 35.201 1.00 96.56 96 VAL A N 1
ATOM 782 C CA . VAL A 1 96 ? -28.105 5.088 35.444 1.00 96.56 96 VAL A CA 1
ATOM 783 C C . VAL A 1 96 ? -28.112 4.018 36.535 1.00 96.56 96 VAL A C 1
ATOM 785 O O . VAL A 1 96 ? -28.995 4.027 37.392 1.00 96.56 96 VAL A O 1
ATOM 788 N N . ARG A 1 97 ? -27.130 3.108 36.539 1.00 95.56 97 ARG A N 1
ATOM 789 C CA . ARG A 1 97 ? -26.998 2.098 37.600 1.00 95.56 97 ARG A CA 1
ATOM 790 C C . ARG A 1 97 ? -26.741 2.740 38.961 1.00 95.56 97 ARG A C 1
ATOM 792 O O . ARG A 1 97 ? -27.410 2.365 39.917 1.00 95.56 97 ARG A O 1
ATOM 799 N N . LEU A 1 98 ? -25.838 3.719 39.036 1.00 95.56 98 LEU A N 1
ATOM 800 C CA . LEU A 1 98 ? -25.555 4.454 40.273 1.00 95.56 98 LEU A CA 1
ATOM 801 C C . LEU A 1 98 ? -26.796 5.181 40.804 1.00 95.56 98 LEU A C 1
ATOM 803 O O . LEU A 1 98 ? -27.103 5.072 41.987 1.00 95.56 98 LEU A O 1
ATOM 807 N N . MET A 1 99 ? -27.547 5.862 39.932 1.00 92.75 99 MET A N 1
ATOM 808 C CA . MET A 1 99 ? -28.797 6.519 40.325 1.00 92.75 99 MET A CA 1
ATOM 809 C C . MET A 1 99 ? -29.820 5.518 40.858 1.00 92.75 99 MET A C 1
ATOM 811 O O . MET A 1 99 ? -30.407 5.771 41.904 1.00 92.75 99 MET A O 1
ATOM 815 N N . ARG A 1 100 ? -30.000 4.374 40.179 1.00 91.94 100 ARG A N 1
ATOM 816 C CA . ARG A 1 100 ? -30.921 3.321 40.635 1.00 91.94 100 ARG A CA 1
ATOM 817 C C . ARG A 1 100 ? -30.559 2.796 42.021 1.00 91.94 100 ARG A C 1
ATOM 819 O O . ARG A 1 100 ? -31.462 2.623 42.831 1.00 91.94 100 ARG A O 1
ATOM 826 N N . LEU A 1 101 ? -29.272 2.562 42.284 1.00 92.81 101 LEU A N 1
ATOM 827 C CA . LEU A 1 101 ? -28.790 2.124 43.597 1.00 92.81 101 LEU A CA 1
ATOM 828 C C . LEU A 1 101 ? -29.109 3.169 44.674 1.00 92.81 101 LEU A C 1
ATOM 830 O O . LEU A 1 101 ? -29.751 2.839 45.662 1.00 92.81 101 LEU A O 1
ATOM 834 N N . TYR A 1 102 ? -28.779 4.440 44.429 1.00 89.06 102 TYR A N 1
ATOM 835 C CA . TYR A 1 102 ? -29.050 5.523 45.380 1.00 89.06 102 TYR A CA 1
ATOM 836 C C . TYR A 1 102 ? -30.546 5.702 45.691 1.00 89.06 102 TYR A C 1
ATOM 838 O O . TYR A 1 102 ? -30.916 5.980 46.828 1.00 89.06 102 TYR A O 1
ATOM 846 N N . THR A 1 103 ? -31.425 5.540 44.696 1.00 86.88 103 THR A N 1
ATOM 847 C CA . THR A 1 103 ? -32.883 5.603 44.903 1.00 86.88 103 THR A CA 1
ATOM 848 C C . THR A 1 103 ? -33.475 4.364 45.568 1.00 86.88 103 THR A C 1
ATOM 850 O O . THR A 1 103 ? -34.587 4.454 46.064 1.00 86.88 103 THR A O 1
ATOM 853 N N . ALA A 1 104 ? -32.786 3.221 45.540 1.00 77.75 104 ALA A N 1
ATOM 854 C CA . ALA A 1 104 ? -33.235 1.990 46.194 1.00 77.75 104 ALA A CA 1
ATOM 855 C C . ALA A 1 104 ? -32.741 1.874 47.649 1.00 77.75 104 ALA A C 1
ATOM 857 O O . ALA A 1 104 ? -33.299 1.100 48.420 1.00 77.75 104 ALA A O 1
ATOM 858 N N . GLU A 1 105 ? -31.693 2.617 48.015 1.00 65.81 105 GLU A N 1
ATOM 859 C CA . GLU A 1 105 ? -31.162 2.706 49.384 1.00 65.81 105 GLU A CA 1
ATOM 860 C C . GLU A 1 105 ? -31.903 3.733 50.271 1.00 65.81 105 GLU A C 1
ATOM 862 O O . GLU A 1 105 ? -31.638 3.796 51.472 1.00 65.81 105 GLU A O 1
ATOM 867 N N . LYS A 1 106 ? -32.828 4.525 49.707 1.00 51.44 106 LYS A N 1
ATOM 868 C CA . LYS A 1 106 ? -33.758 5.415 50.430 1.00 51.44 106 LYS A CA 1
ATOM 869 C C . LYS A 1 106 ? -35.163 4.834 50.462 1.00 51.44 106 LYS A C 1
ATOM 871 O O . LYS A 1 106 ? -35.837 5.061 51.490 1.00 51.44 106 LYS A O 1
#

Secondary structure (DSSP, 8-state):
--------PPPPTTTT--SS--------SSHHHHHHHHHHHHHHT-SSHHHHHHHHHTTPPP------HHHHHHHHHHHHHHHHHHHHHHHHHHHHHHHHHHHH--